Protein AF-V4Z290-F1 (afdb_monomer_lite)

InterPro domains:
  IPR005798 Cytochrome b/b6, C-terminal [PF00032] (47-65)
  IPR005798 Cytochrome b/b6, C-terminal [PS51003] (1-66)
  IPR027387 Cytochrome b/b6-like domain superfamily [G3DSA:1.20.810.10] (9-66)
  IPR036150 Cytochrome b/b6, C-terminal domain superfamily [SSF81648] (25-65)

Radius of gyration: 21.51 Å; chains: 1; bounding box: 42×26×57 Å

pLDDT: mean 85.58, std 7.73, range [64.12, 94.44]

Foldseek 3Di:
DVVVVVVVVVVVVVVVVVVVVVVVVVVVVVCVVVHPVVQDDPCVVPDDDPVDDDPPDDDGPVVVVD

Structure (mmCIF, N/CA/C/O backbone):
data_AF-V4Z290-F1
#
_entry.id   AF-V4Z290-F1
#
loop_
_atom_site.group_PDB
_atom_site.id
_atom_site.type_symbol
_atom_site.label_atom_id
_atom_site.label_alt_id
_atom_site.label_comp_id
_atom_site.label_asym_id
_atom_site.label_entity_id
_atom_site.label_seq_id
_atom_site.pdbx_PDB_ins_code
_atom_site.Cartn_x
_atom_site.Cartn_y
_atom_site.Cartn_z
_atom_site.occupancy
_atom_site.B_iso_or_equiv
_atom_site.auth_seq_id
_atom_site.auth_comp_id
_atom_site.auth_asym_id
_atom_site.auth_atom_id
_atom_site.pdbx_PDB_model_num
ATOM 1 N N . LEU A 1 1 ? -31.792 15.744 31.341 1.00 64.12 1 LEU A N 1
ATOM 2 C CA . LEU A 1 1 ? -31.835 14.671 30.318 1.00 64.12 1 LEU A CA 1
ATOM 3 C C . LEU A 1 1 ? -31.020 15.058 29.079 1.00 64.12 1 LEU A C 1
ATOM 5 O O . LEU A 1 1 ? -29.993 14.433 28.880 1.00 64.12 1 LEU A O 1
ATOM 9 N N . TYR A 1 2 ? -31.338 16.150 28.366 1.00 69.94 2 TYR A N 1
ATOM 10 C CA . TYR A 1 2 ? -30.576 16.639 27.193 1.00 69.94 2 TYR A CA 1
ATOM 11 C C . TYR A 1 2 ? -29.051 16.766 27.399 1.00 69.94 2 TYR A C 1
ATOM 13 O O . TYR A 1 2 ? -28.272 16.264 26.601 1.00 69.94 2 TYR A O 1
ATOM 21 N N . TYR A 1 3 ? -28.609 17.367 28.511 1.00 68.62 3 TYR A N 1
ATOM 22 C CA . TYR A 1 3 ? -27.176 17.505 28.822 1.00 68.62 3 TYR A CA 1
ATOM 23 C C . TYR A 1 3 ? -26.472 16.148 29.016 1.00 68.62 3 TYR A C 1
ATOM 25 O O . TYR A 1 3 ? -25.339 15.959 28.589 1.00 68.62 3 TYR A O 1
ATOM 33 N N . CYS A 1 4 ? -27.171 15.168 29.600 1.00 67.94 4 CYS A N 1
ATOM 34 C CA . CYS A 1 4 ? -26.665 13.806 29.779 1.00 67.94 4 CYS A CA 1
ATOM 35 C C . CYS A 1 4 ? -26.574 13.060 28.435 1.00 67.94 4 CYS A C 1
ATOM 37 O O . CYS A 1 4 ? -25.605 12.341 28.199 1.00 67.94 4 CYS A O 1
ATOM 39 N N . GLU A 1 5 ? -27.536 13.273 27.531 1.00 74.06 5 GLU A N 1
ATOM 40 C CA . GLU A 1 5 ? -27.508 12.698 26.179 1.00 74.06 5 GLU A CA 1
ATOM 41 C C . GLU A 1 5 ? -26.435 13.334 25.292 1.00 74.06 5 GLU A C 1
ATOM 43 O O . GLU A 1 5 ? -25.739 12.618 24.575 1.00 74.06 5 GLU A O 1
ATOM 48 N N . HIS A 1 6 ? -26.225 14.648 25.402 1.00 75.19 6 HIS A N 1
ATOM 49 C CA . HIS A 1 6 ? -25.138 15.337 24.710 1.00 75.19 6 HIS A CA 1
ATOM 50 C C . HIS A 1 6 ? -23.766 14.828 25.180 1.00 75.19 6 HIS A C 1
ATOM 52 O O . HIS A 1 6 ? -22.916 14.529 24.347 1.00 75.19 6 HIS A O 1
ATOM 58 N N . ILE A 1 7 ? -23.563 14.656 26.494 1.00 74.44 7 ILE A N 1
ATOM 59 C CA . ILE A 1 7 ? -22.328 14.073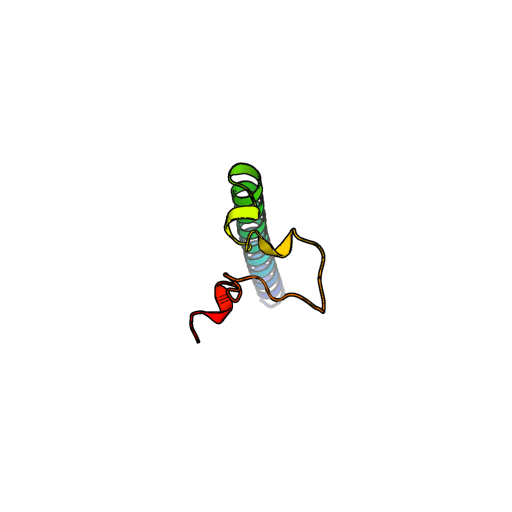 27.052 1.00 74.44 7 ILE A CA 1
ATOM 60 C C . ILE A 1 7 ? -22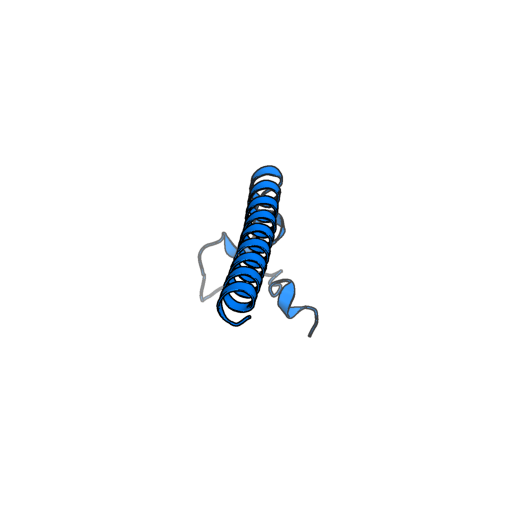.135 12.620 26.589 1.00 74.44 7 ILE A C 1
ATOM 62 O O . ILE A 1 7 ? -21.022 12.203 26.263 1.00 74.44 7 ILE A O 1
ATOM 66 N N . ARG A 1 8 ? -23.211 11.827 26.535 1.00 79.31 8 ARG A N 1
ATOM 67 C CA . ARG A 1 8 ? -23.158 10.443 26.044 1.00 79.31 8 ARG A CA 1
ATOM 68 C C . ARG A 1 8 ? -22.790 10.387 24.558 1.00 79.31 8 ARG A C 1
ATOM 70 O O . ARG A 1 8 ? -21.925 9.598 24.190 1.00 79.31 8 ARG A O 1
ATOM 77 N N . SER A 1 9 ? -23.388 11.245 23.733 1.00 78.00 9 SER A N 1
ATOM 78 C CA . SER A 1 9 ? -23.092 11.355 22.299 1.00 78.00 9 SER A CA 1
ATOM 79 C C . SER A 1 9 ? -21.651 11.814 22.036 1.00 78.00 9 SER A C 1
ATOM 81 O O . SER A 1 9 ? -20.943 11.214 21.221 1.00 78.00 9 SER A O 1
ATOM 83 N N . SER A 1 10 ? -21.160 12.805 22.792 1.00 75.06 10 SER A N 1
ATOM 84 C CA . SER A 1 10 ? -19.770 13.258 22.681 1.00 75.06 10 SER A CA 1
ATOM 85 C C . SER A 1 10 ? -18.778 12.169 23.086 1.00 75.06 10 SER A C 1
ATOM 87 O O . SER A 1 10 ? -17.796 11.959 22.382 1.00 75.06 10 SER A O 1
ATOM 89 N N . ASN A 1 11 ? -19.048 11.416 24.157 1.00 80.50 11 ASN A N 1
ATOM 90 C CA . ASN A 1 11 ? -18.169 10.324 24.586 1.00 80.50 11 ASN A CA 1
ATOM 91 C C . ASN A 1 11 ? -18.121 9.180 23.561 1.00 80.50 11 ASN A C 1
ATOM 93 O O . ASN A 1 11 ? -17.041 8.674 23.274 1.00 80.50 11 ASN A O 1
ATOM 97 N N . ILE A 1 12 ? -19.257 8.813 22.956 1.00 81.88 12 ILE A N 1
ATOM 98 C CA . ILE A 1 12 ? -19.305 7.799 21.886 1.00 81.88 12 ILE A CA 1
ATOM 99 C C . ILE A 1 12 ? -18.507 8.263 20.662 1.00 81.88 12 ILE A C 1
ATOM 101 O O . ILE A 1 12 ? -17.716 7.495 20.116 1.00 81.88 12 ILE A O 1
ATOM 105 N N . THR A 1 13 ? -18.666 9.528 20.263 1.00 82.62 13 THR A N 1
ATOM 106 C CA . THR A 1 13 ? -17.921 10.109 19.136 1.00 82.62 13 THR A CA 1
ATOM 107 C C . THR A 1 13 ? -16.418 10.089 19.407 1.00 82.62 13 THR A C 1
ATOM 109 O O . THR A 1 13 ? -15.646 9.649 18.561 1.00 82.62 13 THR A O 1
ATOM 112 N N . VAL A 1 14 ? -15.996 10.481 20.613 1.00 82.38 14 VAL A N 1
ATOM 113 C CA . VAL A 1 14 ? -14.584 10.444 21.019 1.00 82.38 14 VAL A CA 1
ATOM 114 C C . VAL A 1 14 ? -14.040 9.011 21.007 1.00 82.38 14 VAL A C 1
ATOM 116 O O . VAL A 1 14 ? -12.974 8.789 20.442 1.00 82.38 14 VAL A O 1
ATOM 119 N N . CYS A 1 15 ? -14.768 8.023 21.538 1.00 80.00 15 CYS A N 1
ATOM 120 C CA . CYS A 1 15 ? -14.367 6.609 21.487 1.00 80.0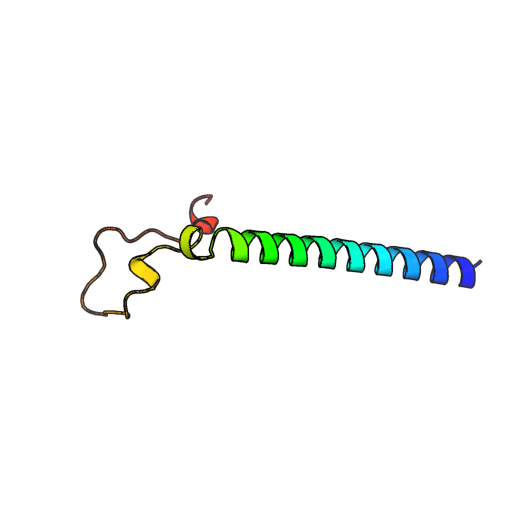0 15 CYS A CA 1
ATOM 121 C C . CYS A 1 15 ? -14.268 6.059 20.050 1.00 80.00 15 CYS A C 1
ATOM 123 O O . CYS A 1 15 ? -13.375 5.266 19.738 1.00 80.00 15 CYS A O 1
ATOM 125 N N . SER A 1 16 ? -15.168 6.476 19.156 1.00 84.81 16 SER A N 1
ATOM 126 C CA . SER A 1 16 ? -15.115 6.102 17.737 1.00 84.81 16 SER A CA 1
ATOM 127 C C . SER A 1 16 ? -13.894 6.708 17.041 1.00 84.81 16 SER A C 1
ATOM 129 O O . SER A 1 16 ? -13.249 6.042 16.238 1.00 84.81 16 SER A O 1
ATOM 131 N N . LEU A 1 17 ? -13.545 7.955 17.357 1.00 87.19 17 LEU A N 1
ATOM 132 C CA . LEU A 1 17 ? -12.382 8.620 16.768 1.00 87.19 17 LEU A CA 1
ATOM 133 C C . LEU A 1 17 ? -11.066 8.039 17.296 1.00 87.19 17 LEU A C 1
ATOM 135 O O . LEU A 1 17 ? -10.134 7.829 16.522 1.00 87.19 17 LEU A O 1
ATOM 139 N N . THR A 1 18 ? -10.979 7.734 18.595 1.00 85.94 18 THR A N 1
ATOM 140 C CA . THR A 1 18 ? -9.770 7.132 19.179 1.00 85.94 18 THR A CA 1
ATOM 141 C C . THR A 1 18 ? -9.536 5.713 18.675 1.00 85.94 18 THR A C 1
ATOM 143 O O . THR A 1 18 ? -8.388 5.349 18.427 1.00 85.94 18 THR A O 1
ATOM 146 N N . SER A 1 19 ? -10.599 4.930 18.464 1.00 88.81 19 SER A N 1
ATOM 147 C CA . SER A 1 19 ? -10.490 3.608 17.835 1.00 88.81 19 SER A CA 1
ATOM 148 C C . SER A 1 19 ? -10.083 3.700 16.362 1.00 88.81 19 SER A C 1
ATOM 150 O O . SER A 1 19 ? -9.156 3.015 15.949 1.00 88.81 19 SER A O 1
ATOM 152 N N . GLN A 1 20 ? -10.678 4.592 15.567 1.00 92.00 20 GLN A N 1
ATOM 153 C CA . GLN A 1 20 ? -10.252 4.809 14.175 1.00 92.00 20 GLN A CA 1
ATOM 154 C C . GLN A 1 20 ? -8.779 5.228 14.074 1.00 92.00 20 GLN A C 1
ATOM 156 O O . GLN A 1 20 ? -8.040 4.721 13.227 1.00 92.00 20 GLN A O 1
ATOM 161 N N . LEU A 1 21 ? -8.337 6.116 14.966 1.00 93.00 21 LEU A N 1
ATOM 162 C CA . LEU A 1 21 ? -6.950 6.559 15.016 1.00 93.00 21 LEU A CA 1
ATOM 163 C C . LEU A 1 21 ? -6.000 5.417 15.407 1.00 93.00 21 LEU A C 1
ATOM 165 O O . LEU A 1 21 ? -4.931 5.296 14.813 1.00 93.00 21 LEU A O 1
ATOM 169 N N . SER A 1 22 ? -6.381 4.555 16.356 1.00 92.38 22 SER A N 1
ATOM 170 C CA . SER A 1 22 ? -5.544 3.416 16.752 1.00 92.38 22 SER A CA 1
ATOM 171 C C . SER A 1 22 ? -5.394 2.384 15.631 1.00 92.38 22 SER A C 1
ATOM 173 O O . SER A 1 22 ? -4.286 1.888 15.421 1.00 92.38 22 SER A O 1
ATOM 175 N N . TYR A 1 23 ? -6.454 2.121 14.857 1.00 93.75 23 TYR A N 1
ATOM 176 C CA . TYR A 1 23 ? -6.375 1.273 13.662 1.00 93.75 23 TYR A CA 1
ATOM 177 C C . TYR A 1 23 ? -5.434 1.859 12.6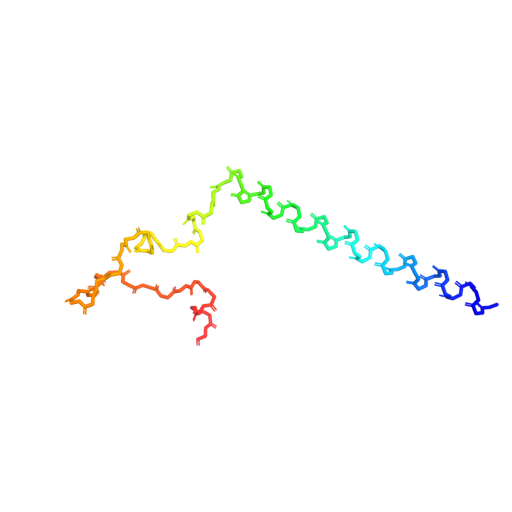08 1.00 93.75 23 TYR A C 1
ATOM 179 O O . TYR A 1 23 ? -4.556 1.152 12.115 1.00 93.75 23 TYR A O 1
ATOM 187 N N . LEU A 1 24 ? -5.574 3.151 12.293 1.00 93.69 24 LEU A N 1
ATOM 188 C CA . LEU A 1 24 ? -4.712 3.822 11.317 1.00 93.69 24 LEU A CA 1
ATOM 189 C C . LEU A 1 24 ? -3.238 3.762 11.735 1.00 93.69 24 LEU A C 1
ATOM 191 O O . LEU A 1 24 ? -2.379 3.407 10.931 1.00 93.69 24 LEU A O 1
ATOM 195 N N . ILE A 1 25 ? -2.953 4.074 13.000 1.00 94.38 25 ILE A N 1
ATOM 196 C CA . ILE A 1 25 ? -1.597 4.022 13.551 1.00 94.38 25 ILE A CA 1
ATOM 197 C C . ILE A 1 25 ? -1.039 2.597 13.450 1.00 94.38 25 ILE A C 1
ATOM 199 O O . ILE A 1 25 ? 0.079 2.419 12.970 1.00 94.38 25 ILE A O 1
ATOM 203 N N . GLY A 1 26 ? -1.817 1.580 13.833 1.00 93.69 26 GLY A N 1
ATOM 204 C CA . GLY A 1 26 ? -1.405 0.178 13.735 1.00 93.69 26 GLY A CA 1
ATOM 205 C C . GLY A 1 26 ? -1.063 -0.252 12.305 1.00 93.69 26 GLY A C 1
ATOM 206 O O . GLY A 1 26 ? -0.028 -0.884 12.092 1.00 93.69 26 GLY A O 1
ATOM 207 N N . LEU A 1 27 ? -1.880 0.143 11.324 1.00 90.25 27 LEU A N 1
ATOM 208 C CA . LEU A 1 27 ? -1.627 -0.139 9.907 1.00 90.25 27 LEU A CA 1
ATOM 209 C C . LEU A 1 27 ? -0.341 0.534 9.408 1.00 90.25 27 LEU A C 1
ATOM 211 O O . LEU A 1 27 ? 0.458 -0.111 8.734 1.00 90.25 27 LEU A O 1
ATOM 215 N N . ILE A 1 28 ? -0.099 1.795 9.781 1.00 91.50 28 ILE A N 1
ATOM 216 C CA . ILE A 1 28 ? 1.124 2.519 9.400 1.00 91.50 28 ILE A CA 1
ATOM 217 C C . ILE A 1 28 ? 2.364 1.865 10.017 1.00 91.50 28 ILE A C 1
ATOM 219 O O . ILE A 1 28 ? 3.361 1.678 9.322 1.00 91.50 28 ILE A O 1
ATOM 223 N N . PHE A 1 29 ? 2.315 1.490 11.299 1.00 92.31 29 PHE A N 1
ATOM 224 C CA . PHE A 1 29 ? 3.433 0.810 11.959 1.00 92.31 29 PHE A CA 1
ATOM 225 C C . PHE A 1 29 ? 3.747 -0.540 11.314 1.00 92.31 29 PHE A C 1
ATOM 227 O O . PHE A 1 29 ? 4.915 -0.842 11.072 1.00 92.31 29 PHE A O 1
ATOM 234 N N . LEU A 1 30 ? 2.716 -1.327 11.002 1.00 90.19 30 LEU A N 1
ATOM 235 C CA . LEU A 1 30 ? 2.869 -2.602 10.307 1.00 90.19 30 LEU A CA 1
ATOM 236 C C . LEU A 1 30 ? 3.510 -2.391 8.927 1.00 90.19 30 LEU A C 1
ATOM 238 O O . LEU A 1 30 ? 4.515 -3.016 8.602 1.00 90.19 30 LEU A O 1
ATOM 242 N N . GLN A 1 31 ? 3.004 -1.440 8.148 1.00 88.12 31 GLN A N 1
ATOM 243 C CA . GLN A 1 31 ? 3.536 -1.147 6.822 1.00 88.12 31 GLN A CA 1
ATOM 244 C C . GLN A 1 31 ? 4.966 -0.582 6.848 1.00 88.12 31 GLN A C 1
ATOM 246 O O . GLN A 1 31 ? 5.750 -0.855 5.945 1.00 88.12 31 GLN A O 1
ATOM 251 N N . ALA A 1 32 ? 5.331 0.189 7.874 1.00 88.69 32 ALA A N 1
ATOM 252 C CA . ALA A 1 32 ? 6.693 0.690 8.048 1.00 88.69 32 ALA A CA 1
ATOM 253 C C . ALA A 1 32 ? 7.675 -0.418 8.465 1.00 88.69 32 ALA A C 1
ATOM 255 O O . ALA A 1 32 ? 8.843 -0.365 8.088 1.00 88.69 32 ALA A O 1
ATOM 256 N N . ALA A 1 33 ? 7.209 -1.414 9.225 1.00 90.38 33 ALA A N 1
ATOM 257 C CA . ALA A 1 33 ? 8.029 -2.536 9.677 1.00 90.38 33 ALA A CA 1
ATOM 258 C C . ALA A 1 33 ? 8.271 -3.587 8.580 1.00 90.38 33 ALA A C 1
ATOM 260 O O . ALA A 1 33 ? 9.377 -4.117 8.493 1.00 90.38 33 ALA A O 1
ATOM 261 N N . PHE A 1 34 ? 7.260 -3.880 7.754 1.00 85.25 34 PHE A N 1
ATOM 262 C CA . PHE A 1 34 ? 7.329 -4.914 6.708 1.00 85.25 34 PHE A CA 1
ATOM 263 C C . PHE A 1 34 ? 7.504 -4.349 5.283 1.00 85.25 34 PHE A C 1
ATOM 265 O O . PHE A 1 34 ? 7.949 -5.061 4.392 1.00 85.25 34 PHE A O 1
ATOM 272 N N . GLY A 1 35 ? 7.262 -3.050 5.076 1.00 80.12 35 GLY A N 1
ATOM 273 C CA . GLY A 1 35 ? 7.502 -2.329 3.820 1.00 80.12 35 GLY A CA 1
ATOM 274 C C . GLY A 1 35 ? 6.247 -2.110 2.966 1.00 80.12 35 GLY A C 1
ATOM 275 O O . GLY A 1 35 ? 5.354 -2.945 2.910 1.00 80.12 35 GLY A O 1
ATOM 276 N N . LEU A 1 36 ? 6.174 -0.968 2.265 1.00 73.44 36 LEU A N 1
ATOM 277 C CA . LEU A 1 36 ? 5.086 -0.606 1.329 1.00 73.44 36 LEU A CA 1
ATOM 278 C C . LEU A 1 36 ? 5.132 -1.362 -0.007 1.00 73.44 36 LEU A C 1
ATOM 280 O O . LEU A 1 36 ? 4.111 -1.491 -0.677 1.00 73.44 36 LEU A O 1
ATOM 284 N N . MET A 1 37 ? 6.316 -1.839 -0.396 1.00 71.38 37 MET A N 1
ATOM 285 C CA . MET A 1 37 ? 6.570 -2.384 -1.733 1.00 71.38 37 MET A CA 1
ATOM 286 C C . MET A 1 37 ? 5.790 -3.670 -2.012 1.00 71.38 37 MET A C 1
ATOM 288 O O . MET A 1 37 ? 5.506 -3.953 -3.166 1.00 71.38 37 MET A O 1
ATOM 292 N N . GLU A 1 38 ? 5.405 -4.421 -0.979 1.00 75.38 38 GLU A N 1
ATOM 293 C CA . GLU A 1 38 ? 4.681 -5.690 -1.129 1.00 75.38 38 GLU A CA 1
ATOM 294 C C . GLU A 1 38 ? 3.243 -5.511 -1.642 1.00 75.38 38 GLU A C 1
ATOM 296 O O . GLU A 1 38 ? 2.686 -6.429 -2.238 1.00 75.38 38 GLU A O 1
ATOM 301 N N . LEU A 1 39 ? 2.643 -4.330 -1.440 1.00 83.62 39 LEU A N 1
ATOM 302 C CA . LEU A 1 39 ? 1.290 -4.016 -1.916 1.00 83.62 39 LEU A CA 1
ATOM 303 C C . LEU A 1 39 ? 1.268 -3.356 -3.299 1.00 83.62 39 LEU A C 1
ATOM 305 O O . LEU A 1 39 ? 0.188 -3.184 -3.857 1.00 83.62 39 LEU A O 1
ATOM 309 N N . SER A 1 40 ? 2.427 -2.956 -3.824 1.00 86.81 40 SER A N 1
ATOM 310 C CA . SER A 1 40 ? 2.559 -2.256 -5.103 1.00 86.81 40 SER A CA 1
ATOM 311 C C . SER A 1 40 ? 3.287 -3.120 -6.122 1.00 86.81 40 SER A C 1
ATOM 313 O O . SER A 1 40 ? 4.267 -3.780 -5.780 1.00 86.81 40 SER A O 1
ATOM 315 N N . HIS A 1 41 ? 2.888 -3.058 -7.390 1.00 89.12 41 HIS A N 1
ATOM 316 C CA . HIS A 1 41 ? 3.632 -3.760 -8.431 1.00 89.12 41 HIS A CA 1
ATOM 317 C C . HIS A 1 41 ? 5.044 -3.155 -8.602 1.00 89.12 41 HIS A C 1
ATOM 319 O O . HIS A 1 41 ? 5.164 -1.931 -8.726 1.00 89.12 41 HIS A O 1
ATOM 325 N N . PRO A 1 42 ? 6.126 -3.961 -8.651 1.00 88.31 42 PRO A N 1
ATOM 326 C CA . PRO A 1 42 ? 7.495 -3.446 -8.768 1.00 88.31 42 PRO A CA 1
ATOM 327 C C . PRO A 1 42 ? 7.709 -2.594 -10.029 1.00 88.31 42 PRO A C 1
ATOM 329 O O . PRO A 1 42 ? 8.462 -1.618 -9.988 1.00 88.31 42 PRO A O 1
ATOM 332 N N . ASP A 1 43 ? 6.992 -2.894 -11.118 1.00 88.06 43 ASP A N 1
ATOM 333 C CA . ASP A 1 43 ? 7.074 -2.132 -12.374 1.00 88.06 43 ASP A CA 1
ATOM 334 C C . ASP A 1 43 ? 6.628 -0.665 -12.224 1.00 88.06 43 ASP A C 1
ATOM 336 O O . ASP A 1 43 ? 7.046 0.172 -13.021 1.00 88.06 43 ASP A O 1
ATOM 340 N N . ASN A 1 44 ? 5.869 -0.306 -11.179 1.00 90.19 44 ASN A N 1
ATOM 341 C CA . ASN A 1 44 ? 5.464 1.085 -10.921 1.00 90.19 44 ASN A CA 1
ATOM 342 C C . ASN A 1 44 ? 6.635 1.987 -10.494 1.00 90.19 44 ASN A C 1
ATOM 344 O O . ASN A 1 44 ? 6.510 3.212 -10.505 1.00 90.19 44 ASN A O 1
ATOM 348 N N . SER A 1 45 ? 7.771 1.401 -10.106 1.00 90.19 45 SER A N 1
ATOM 349 C CA . SER A 1 45 ? 8.998 2.147 -9.796 1.00 90.19 45 SER A CA 1
ATOM 350 C C . SER A 1 45 ? 9.801 2.536 -11.044 1.00 90.19 45 SER A C 1
ATOM 352 O O . SER A 1 45 ? 10.716 3.359 -10.965 1.00 90.19 45 SER A O 1
ATOM 354 N N . ILE A 1 46 ?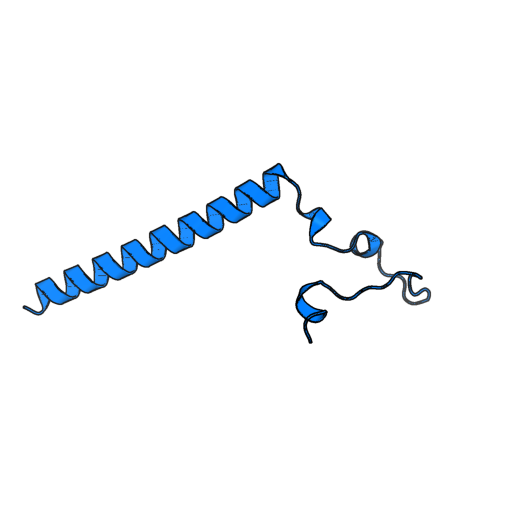 9.457 1.971 -12.205 1.00 91.06 46 ILE A N 1
ATOM 355 C CA . ILE A 1 46 ? 10.103 2.252 -13.486 1.00 91.06 46 ILE A CA 1
ATOM 356 C C . ILE A 1 46 ? 9.438 3.495 -14.102 1.00 91.06 46 ILE A C 1
ATOM 358 O O . ILE A 1 46 ? 8.209 3.598 -14.108 1.00 91.06 46 ILE A O 1
ATOM 362 N N . PRO A 1 47 ? 10.206 4.464 -14.637 1.00 91.88 47 PRO A N 1
ATOM 363 C CA . PRO A 1 47 ? 9.629 5.640 -15.275 1.00 91.88 47 PRO A CA 1
ATOM 364 C C . PRO A 1 47 ? 8.758 5.259 -16.474 1.00 91.88 47 PRO A C 1
ATOM 366 O O . PRO A 1 47 ? 9.078 4.355 -17.247 1.00 91.88 47 PRO A O 1
ATOM 369 N N . VAL A 1 48 ? 7.670 6.008 -16.658 1.00 90.94 48 VAL A N 1
ATOM 370 C CA . VAL A 1 48 ? 6.703 5.757 -17.729 1.00 90.94 48 VAL A CA 1
ATOM 371 C C . VAL A 1 48 ? 7.359 5.807 -19.113 1.00 90.94 48 VAL A C 1
ATOM 373 O O . VAL A 1 48 ? 8.027 6.778 -19.476 1.00 90.94 48 VAL A O 1
ATOM 376 N N . ASN A 1 49 ? 7.117 4.774 -19.921 1.00 93.50 49 ASN A N 1
ATOM 377 C CA . ASN A 1 49 ? 7.524 4.715 -21.320 1.00 93.50 49 ASN A CA 1
ATOM 378 C C . ASN A 1 49 ? 6.289 4.555 -22.216 1.00 93.50 49 ASN A C 1
ATOM 380 O O . ASN A 1 49 ? 5.541 3.594 -22.094 1.00 93.50 49 ASN A O 1
ATOM 384 N N . ARG A 1 50 ? 6.076 5.498 -23.142 1.00 92.81 50 ARG A N 1
ATOM 385 C CA . ARG A 1 50 ? 4.912 5.488 -24.051 1.00 92.81 50 ARG A CA 1
ATOM 386 C C . ARG A 1 50 ? 5.051 4.525 -25.228 1.00 92.81 50 ARG A C 1
ATOM 388 O O . ARG A 1 50 ? 4.065 4.257 -25.902 1.00 92.81 50 ARG A O 1
ATOM 395 N N . PHE A 1 51 ? 6.261 4.048 -25.500 1.00 94.44 51 PHE A N 1
ATOM 396 C CA . PHE A 1 51 ? 6.550 3.176 -26.640 1.00 94.44 51 PHE A CA 1
ATOM 397 C C . PHE A 1 51 ? 6.713 1.709 -26.240 1.00 94.44 51 PHE A C 1
ATOM 399 O O . PHE A 1 51 ? 6.874 0.860 -27.111 1.00 94.44 51 PHE A O 1
ATOM 406 N N . VAL A 1 52 ? 6.699 1.408 -24.939 1.00 88.56 52 VAL A N 1
ATOM 407 C CA . VAL A 1 52 ? 6.926 0.061 -24.414 1.00 88.56 52 VAL A CA 1
ATOM 408 C C . VAL A 1 52 ? 5.924 -0.220 -23.305 1.00 88.56 52 VAL A C 1
ATOM 410 O O . VAL A 1 52 ? 5.893 0.486 -22.302 1.00 88.56 52 VAL A O 1
ATOM 413 N N . THR A 1 53 ? 5.143 -1.283 -23.471 1.00 87.38 53 THR A N 1
ATOM 414 C CA . THR A 1 53 ? 4.347 -1.883 -22.396 1.00 87.38 53 THR A CA 1
ATOM 415 C C . THR A 1 53 ? 5.160 -3.001 -21.739 1.00 87.38 53 THR A C 1
ATOM 417 O O . THR A 1 53 ? 5.686 -3.849 -22.467 1.00 87.38 53 THR A O 1
ATOM 420 N N . PRO A 1 54 ? 5.291 -3.035 -20.401 1.00 86.56 54 PRO A N 1
ATOM 421 C CA . PRO A 1 54 ? 6.003 -4.112 -19.723 1.00 86.56 54 PRO A CA 1
ATOM 422 C C . PRO A 1 54 ? 5.301 -5.459 -19.939 1.00 86.56 54 PRO A C 1
ATOM 424 O O . PRO A 1 54 ? 4.081 -5.526 -20.082 1.00 86.56 54 PRO A O 1
ATOM 427 N N . LEU A 1 55 ? 6.088 -6.537 -19.981 1.00 87.44 55 LEU A N 1
ATOM 428 C CA . LEU A 1 55 ? 5.592 -7.884 -20.284 1.00 87.44 55 LEU A CA 1
ATOM 429 C C . LEU A 1 55 ? 4.671 -8.438 -19.182 1.00 87.44 55 LEU A C 1
ATOM 431 O O . LEU A 1 55 ? 3.749 -9.188 -19.482 1.00 87.44 55 LEU A O 1
ATOM 435 N N . HIS A 1 56 ? 4.908 -8.063 -17.923 1.00 88.19 56 HIS A N 1
ATOM 436 C CA . HIS A 1 56 ? 4.141 -8.507 -16.755 1.00 88.19 56 HIS A CA 1
ATOM 437 C C . HIS A 1 56 ? 3.324 -7.361 -16.144 1.00 88.19 56 HIS A C 1
ATOM 439 O O . HIS A 1 56 ? 3.363 -7.130 -14.942 1.00 88.19 56 HIS A O 1
ATOM 445 N N . ILE A 1 57 ? 2.571 -6.630 -16.970 1.00 91.38 57 ILE A N 1
ATOM 446 C CA . ILE A 1 57 ? 1.631 -5.624 -16.467 1.00 91.38 57 ILE A CA 1
ATOM 447 C C . ILE A 1 57 ? 0.442 -6.301 -15.766 1.00 91.38 57 ILE A C 1
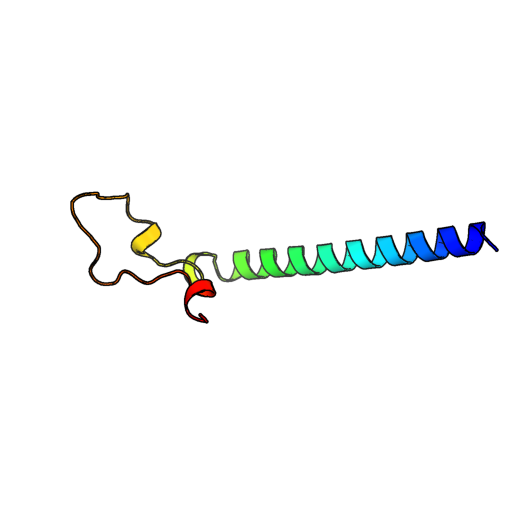ATOM 449 O O . ILE A 1 57 ? -0.275 -7.102 -16.367 1.00 91.38 57 ILE A O 1
ATOM 453 N N . VAL A 1 58 ? 0.225 -5.978 -14.491 1.00 90.88 58 VAL A N 1
ATOM 454 C CA . VAL A 1 58 ? -0.873 -6.506 -13.665 1.00 90.88 58 VAL A CA 1
ATOM 455 C C . VAL A 1 58 ? -1.591 -5.323 -13.009 1.00 90.88 58 VAL A C 1
ATOM 457 O O . VAL A 1 58 ? -0.917 -4.385 -12.578 1.00 90.88 58 VAL A O 1
ATOM 460 N N . PRO A 1 59 ? -2.937 -5.307 -12.950 1.00 91.44 59 PRO A N 1
ATOM 461 C CA . PRO A 1 59 ? -3.647 -4.251 -12.245 1.00 91.44 59 PRO A CA 1
ATOM 462 C C . PRO A 1 59 ? -3.417 -4.362 -10.735 1.00 91.44 59 PRO A C 1
ATOM 464 O O . PRO A 1 59 ? -3.118 -5.432 -10.205 1.00 91.44 59 PRO A O 1
ATOM 467 N N . GLU A 1 60 ? -3.599 -3.250 -10.030 1.00 92.31 60 GLU A N 1
ATOM 468 C CA . GLU A 1 60 ? -3.510 -3.246 -8.573 1.00 92.31 60 GLU A CA 1
ATOM 469 C C . GLU A 1 60 ? -4.514 -4.224 -7.943 1.00 92.31 60 GLU A C 1
ATOM 471 O O . GLU A 1 60 ? -5.610 -4.451 -8.461 1.00 92.31 60 GLU A O 1
ATOM 476 N N . TRP A 1 61 ? -4.142 -4.796 -6.799 1.00 90.25 61 TRP A N 1
ATOM 477 C CA . TRP A 1 61 ? -4.836 -5.925 -6.167 1.00 90.25 61 TRP A CA 1
ATOM 478 C C . TRP A 1 61 ? -6.336 -5.694 -5.925 1.00 90.25 61 TRP A C 1
ATOM 480 O O . TRP A 1 61 ? -7.131 -6.625 -6.040 1.00 90.25 61 TRP A O 1
ATOM 490 N N . TYR A 1 62 ? -6.746 -4.457 -5.639 1.00 91.00 62 TYR A N 1
ATOM 491 C CA . TYR A 1 62 ? -8.146 -4.095 -5.396 1.00 91.00 62 TYR A CA 1
ATOM 492 C C . TYR A 1 62 ? -9.018 -4.110 -6.662 1.00 91.00 62 TYR A C 1
ATOM 494 O O . TYR A 1 62 ? -10.240 -4.056 -6.551 1.00 91.00 62 TYR A O 1
ATOM 502 N N . PHE A 1 63 ? -8.419 -4.223 -7.850 1.00 92.75 63 PHE A N 1
ATOM 503 C CA . PHE A 1 63 ? -9.133 -4.415 -9.115 1.00 92.75 63 PHE A CA 1
ATOM 504 C C . PHE A 1 63 ? -9.262 -5.885 -9.527 1.00 92.75 63 PHE A C 1
ATOM 506 O O . PHE A 1 63 ? -10.051 -6.184 -10.413 1.00 92.75 63 PHE A O 1
ATOM 513 N N . LEU A 1 64 ? -8.514 -6.805 -8.906 1.00 89.25 64 LEU A N 1
ATOM 514 C CA . LEU A 1 64 ? -8.539 -8.230 -9.267 1.00 89.25 64 LEU A CA 1
ATOM 515 C C . LEU A 1 64 ? -9.798 -8.961 -8.777 1.00 89.25 64 LEU A C 1
ATOM 517 O O . LEU A 1 64 ? -10.092 -10.056 -9.244 1.00 89.25 64 LEU A O 1
ATOM 521 N N . ALA A 1 65 ? -10.517 -8.386 -7.812 1.00 88.88 65 ALA A N 1
ATOM 522 C CA . ALA A 1 65 ? -11.721 -8.973 -7.223 1.00 88.88 65 ALA A CA 1
ATOM 523 C C . ALA A 1 65 ? -13.021 -8.616 -7.976 1.00 88.88 65 ALA A C 1
ATOM 525 O O . ALA A 1 65 ? -14.109 -8.886 -7.462 1.00 88.88 65 ALA A O 1
ATOM 526 N N . TYR A 1 66 ? -12.910 -7.993 -9.151 1.00 70.12 66 TYR A N 1
ATOM 527 C CA . TYR A 1 66 ? -14.014 -7.629 -10.040 1.00 70.12 66 TYR A CA 1
ATOM 528 C C . TYR A 1 66 ? -13.922 -8.423 -11.344 1.00 70.12 66 TYR A C 1
ATOM 530 O O . TYR A 1 66 ? -14.976 -8.922 -11.797 1.00 70.12 66 TYR A O 1
#

Sequence (66 aa):
LYYCEHIRSSNITVCSLTSQLSYLIGLIFLQAAFGLMELSHPDNSIPVNRFVTPLHIVPEWYFLAY

Secondary structure (DSSP, 8-state):
-HHHHHHHHHHHHHHHHHHHHHHHHHHHHHHHHH-SGGGS-GGGGSPP-SS---TT----GGGTT-

Organism: Toxoplasma gondii (strain ATCC 50861 / VEG) (NCBI:txid432359)